Protein AF-A0A0S4PTL7-F1 (afdb_monomer)

Mean predicted aligned error: 12.76 Å

Nearest PDB structures (foldseek):
  6w2s-assembly1_W  TM=4.110E-01  e=4.536E+00  Oryctolagus cuniculus
  7a01-assembly1_D3  TM=3.967E-01  e=5.059E+00  Oryctolagus cuniculus
  7syx-assembly1_W  TM=3.253E-01  e=2.776E+00  Oryctolagus cuniculus
  6zoj-assembly1_V  TM=2.887E-01  e=2.489E+00  Homo sapiens

Solvent-accessible surface area (backbone atoms only — not comparable to full-atom values): 9021 Å² total; per-residue (Å²): 139,83,85,82,85,74,59,52,53,101,85,67,52,63,75,69,79,55,73,48,68,53,68,51,65,49,70,41,83,87,78,74,40,73,46,90,67,67,47,73,42,74,33,80,68,59,66,70,59,52,49,57,48,52,60,42,57,75,63,29,60,56,68,64,46,49,53,50,50,59,74,45,61,83,54,78,64,76,81,68,53,79,30,36,30,45,61,92,46,77,85,46,55,42,45,31,16,82,23,91,35,84,89,34,56,40,93,92,42,64,44,38,39,72,43,58,25,35,82,76,46,79,60,82,69,23,22,37,29,40,35,72,47,95,90,66,52,73,47,75,42,21,29,53,37,88,32,51,52,127

Radius of gyration: 21.9 Å; Cα contacts (8 Å, |Δi|>4): 232; chains: 1; bounding box: 55×41×52 Å

Foldseek 3Di:
DDDDDFDAPPVGDGVDWFPDKDWDWDADPVVRDTDPPIDIDTHHDDPVVVVVVVVCVVFAVVVVLVVLCVVCVPPPPVPPLPKWFDDDDQVPWFFWAQHPGPVRTDVVHTDGGGQGWAFPDDDPQKTFIWHQDPVRDIDTTITGPVGIDD

pLDDT: mean 76.92, std 16.45, range [24.84, 96.19]

Secondary structure (DSSP, 8-state):
----PPPB-TT--B--S-S-EEEE--EETTTTEE-S--EEEE----HHHHHHHHHHHHH--HHHHHHHHHHTSS--------EEB--SSTTS-EEEESSSSGGGEEEEEEE-TT-EEEEEEEETTEEEEEEE-TTS-EEEEEEEGGGB--

Organism: NCBI:txid76936

Structure (mmCIF, N/CA/C/O backbone):
data_AF-A0A0S4PTL7-F1
#
_entry.id   AF-A0A0S4PTL7-F1
#
loop_
_atom_site.group_PDB
_atom_site.id
_atom_site.type_symbol
_atom_site.label_atom_id
_atom_site.label_alt_id
_atom_site.label_comp_id
_atom_site.label_asym_id
_atom_site.label_entity_id
_atom_site.label_seq_id
_atom_site.pdbx_PD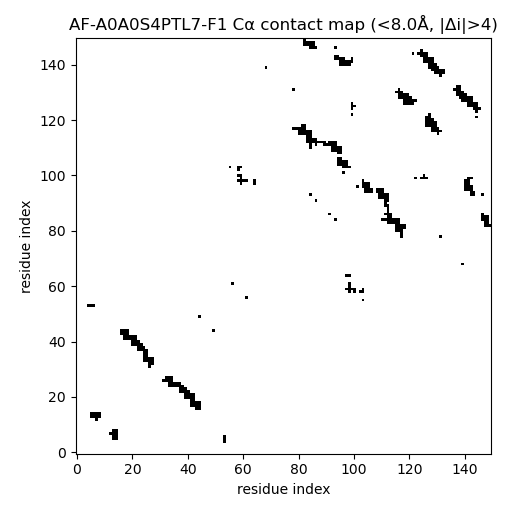B_ins_code
_atom_site.Cartn_x
_atom_site.Cartn_y
_atom_site.Cartn_z
_atom_site.occupancy
_atom_site.B_iso_or_equiv
_atom_site.auth_seq_id
_atom_site.auth_comp_id
_atom_site.auth_asym_id
_atom_site.auth_atom_id
_atom_site.pdbx_PDB_model_num
ATOM 1 N N . MET A 1 1 ? -6.792 -24.560 -18.657 1.00 30.50 1 MET A N 1
ATOM 2 C CA . MET A 1 1 ? -6.467 -23.384 -19.488 1.00 30.50 1 MET A CA 1
ATOM 3 C C . MET A 1 1 ? -5.486 -22.553 -18.690 1.00 30.50 1 MET A C 1
ATOM 5 O O . MET A 1 1 ? -5.868 -21.987 -17.676 1.00 30.50 1 MET A O 1
ATOM 9 N N . GLU A 1 2 ? -4.212 -22.632 -19.052 1.00 24.84 2 GLU A N 1
ATOM 10 C CA . GLU A 1 2 ? -3.103 -21.993 -18.344 1.00 24.84 2 GLU A CA 1
ATOM 11 C C . GLU A 1 2 ? -2.779 -20.697 -19.093 1.00 24.84 2 GLU A C 1
ATOM 13 O O . GLU A 1 2 ? -2.391 -20.731 -20.258 1.00 24.84 2 GLU A O 1
ATOM 18 N N . TYR A 1 3 ? -3.051 -19.549 -18.475 1.00 26.22 3 TYR A N 1
ATOM 19 C CA . TYR A 1 3 ? -2.758 -18.248 -19.072 1.00 26.22 3 TYR A CA 1
ATOM 20 C C . TYR A 1 3 ? -1.300 -17.894 -18.759 1.00 26.22 3 TYR A C 1
ATOM 22 O O . TYR A 1 3 ? -0.973 -17.558 -17.622 1.00 26.22 3 TYR A O 1
ATOM 30 N N . SER A 1 4 ? -0.409 -17.994 -19.751 1.00 28.42 4 SER A N 1
ATOM 31 C CA . SER A 1 4 ? 0.966 -17.500 -19.639 1.00 28.42 4 SER A CA 1
ATOM 32 C C . SER A 1 4 ? 0.990 -16.008 -19.968 1.00 28.42 4 SER A C 1
ATOM 34 O O . SER A 1 4 ? 0.815 -15.618 -21.123 1.00 28.42 4 SER A O 1
ATOM 36 N N . TYR A 1 5 ? 1.193 -15.165 -18.961 1.00 38.34 5 TYR A N 1
ATOM 37 C CA . TYR A 1 5 ? 1.367 -13.730 -19.165 1.00 38.34 5 TYR A CA 1
ATOM 38 C C . TYR A 1 5 ? 2.835 -13.453 -19.483 1.00 38.34 5 TYR A C 1
ATOM 40 O O . TYR A 1 5 ? 3.722 -13.747 -18.680 1.00 38.34 5 TYR A O 1
ATOM 48 N N . LYS A 1 6 ? 3.074 -12.917 -20.678 1.00 45.38 6 LYS A N 1
ATOM 49 C CA . LYS A 1 6 ? 4.393 -12.544 -21.188 1.00 45.38 6 LYS A CA 1
ATOM 50 C C . LYS A 1 6 ? 4.618 -11.071 -20.866 1.00 45.38 6 LYS A C 1
ATOM 52 O O . LYS A 1 6 ? 3.759 -10.251 -21.178 1.00 45.38 6 LYS A O 1
ATOM 57 N N . ALA A 1 7 ? 5.725 -10.737 -20.206 1.00 44.50 7 ALA A N 1
ATOM 58 C CA . ALA A 1 7 ? 6.138 -9.341 -20.120 1.00 44.50 7 ALA A CA 1
ATOM 59 C C . ALA A 1 7 ? 6.658 -8.944 -21.494 1.00 44.50 7 ALA A C 1
ATOM 61 O O . ALA A 1 7 ? 7.557 -9.604 -22.013 1.00 44.50 7 ALA A O 1
ATOM 62 N N . ILE A 1 8 ? 6.062 -7.907 -22.061 1.00 49.00 8 ILE A N 1
ATOM 63 C CA . ILE A 1 8 ? 6.401 -7.344 -23.361 1.00 49.00 8 ILE A CA 1
ATOM 64 C C . ILE A 1 8 ? 6.733 -5.874 -23.131 1.00 49.00 8 ILE A C 1
ATOM 66 O O . ILE A 1 8 ? 6.035 -5.208 -22.363 1.00 49.00 8 ILE A O 1
ATOM 70 N N . ASP A 1 9 ? 7.824 -5.391 -23.716 1.00 49.62 9 ASP A N 1
ATOM 71 C CA . ASP A 1 9 ? 8.141 -3.963 -23.686 1.00 49.62 9 ASP A CA 1
ATOM 72 C C . ASP A 1 9 ? 7.167 -3.150 -24.568 1.00 49.62 9 ASP A C 1
ATOM 74 O O . ASP A 1 9 ? 6.254 -3.692 -25.196 1.00 49.62 9 ASP A O 1
ATOM 78 N N . GLU A 1 10 ? 7.348 -1.828 -24.621 1.00 39.78 10 GLU A N 1
ATOM 79 C CA . GLU A 1 10 ? 6.527 -0.919 -25.441 1.00 39.78 10 GLU A CA 1
ATOM 80 C C . GLU A 1 10 ? 6.612 -1.193 -26.959 1.00 39.78 10 GLU A C 1
ATOM 82 O O . GLU A 1 10 ? 5.792 -0.685 -27.724 1.00 39.78 10 GLU A O 1
ATOM 87 N N . HIS A 1 11 ? 7.554 -2.041 -27.383 1.00 46.12 11 HIS A N 1
ATOM 88 C CA . HIS A 1 11 ? 7.760 -2.493 -28.757 1.00 46.12 11 HIS A CA 1
ATOM 89 C C . HIS A 1 11 ? 7.287 -3.941 -28.984 1.00 46.12 11 HIS A C 1
ATOM 91 O O . HIS A 1 11 ? 7.420 -4.467 -30.091 1.00 46.12 11 HIS A O 1
ATOM 97 N N . GLY A 1 12 ? 6.707 -4.592 -27.971 1.00 49.31 12 GLY A N 1
ATOM 98 C CA . GLY A 1 12 ? 6.188 -5.954 -28.072 1.00 49.31 12 GLY A CA 1
ATOM 99 C C . GLY A 1 12 ? 7.256 -7.049 -28.005 1.00 49.31 12 GLY A C 1
ATOM 100 O O . GLY A 1 12 ? 6.968 -8.179 -28.406 1.00 49.31 12 GLY A O 1
ATOM 101 N N . MET A 1 13 ? 8.458 -6.763 -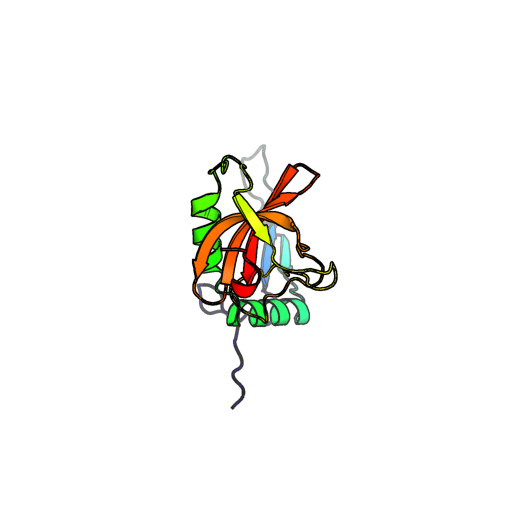27.489 1.00 48.25 13 MET A N 1
ATOM 102 C CA . MET A 1 13 ? 9.496 -7.776 -27.267 1.00 48.25 13 MET A CA 1
ATOM 103 C C . MET A 1 13 ? 9.338 -8.469 -25.917 1.00 48.25 13 MET A C 1
ATOM 105 O O . MET A 1 13 ? 9.274 -7.832 -24.867 1.00 48.25 13 MET A O 1
ATOM 109 N N . GLU A 1 14 ? 9.260 -9.798 -25.961 1.00 55.41 14 GLU A N 1
ATOM 110 C CA . GLU A 1 14 ? 9.128 -10.652 -24.787 1.00 55.41 14 GLU A CA 1
ATOM 111 C C . GLU A 1 14 ? 10.417 -10.609 -23.954 1.00 55.41 14 GLU A C 1
ATOM 113 O O . GLU A 1 14 ? 11.512 -10.781 -24.487 1.00 55.41 14 GLU A O 1
ATOM 118 N N . PHE A 1 15 ? 10.300 -10.397 -22.639 1.00 54.12 15 PHE A N 1
ATOM 119 C CA . PHE A 1 15 ? 11.425 -10.473 -21.698 1.00 54.12 15 PHE A CA 1
ATOM 120 C C . PHE A 1 15 ? 11.887 -11.934 -21.524 1.00 54.12 15 PHE A C 1
ATOM 122 O O . PHE A 1 15 ? 11.725 -12.539 -20.463 1.00 54.12 15 PHE A O 1
ATOM 129 N N . SER A 1 16 ? 12.448 -12.527 -22.571 1.00 47.81 16 SER A N 1
ATOM 130 C CA . SER A 1 16 ? 13.085 -13.841 -22.564 1.00 47.81 16 SER A CA 1
ATOM 131 C C . SER A 1 16 ? 14.500 -13.695 -23.130 1.00 47.81 16 SER A C 1
ATOM 133 O O . SER A 1 16 ? 14.676 -13.853 -24.329 1.00 47.81 16 SER A O 1
ATOM 135 N N . ASP A 1 17 ? 15.462 -13.379 -22.249 1.00 48.56 17 ASP A N 1
ATOM 136 C CA . ASP A 1 17 ? 16.922 -13.266 -22.479 1.00 48.56 17 ASP A CA 1
ATOM 137 C C . ASP A 1 17 ? 17.430 -12.302 -23.582 1.00 48.56 17 ASP A C 1
ATOM 139 O O . ASP A 1 17 ? 17.053 -12.429 -24.743 1.00 48.56 17 ASP A O 1
ATOM 143 N N . PRO A 1 18 ? 18.441 -11.450 -23.298 1.00 49.97 18 PRO A N 1
ATOM 144 C CA . PRO A 1 18 ? 18.623 -10.597 -22.123 1.00 49.97 18 PRO A CA 1
ATOM 145 C C . PRO A 1 18 ? 17.626 -9.425 -22.174 1.00 49.97 18 PRO A C 1
ATOM 147 O O . PRO A 1 18 ? 17.162 -9.035 -23.240 1.00 49.97 18 PRO A O 1
ATOM 150 N N . GLY A 1 19 ? 17.293 -8.831 -21.025 1.00 54.03 19 GLY A N 1
ATOM 151 C CA . GLY A 1 19 ? 16.317 -7.734 -20.891 1.00 54.03 19 GLY A CA 1
ATOM 152 C C . GLY A 1 19 ? 16.790 -6.384 -21.450 1.00 54.03 19 GLY A C 1
ATOM 153 O O . GLY A 1 19 ? 16.582 -5.357 -20.808 1.00 54.03 19 GLY A O 1
ATOM 154 N N . GLY A 1 20 ? 17.476 -6.400 -22.594 1.00 61.81 20 GLY A N 1
ATOM 155 C CA . GLY A 1 20 ? 18.185 -5.290 -23.217 1.00 61.81 20 GLY A CA 1
ATOM 156 C C . GLY A 1 20 ? 19.703 -5.356 -23.021 1.00 61.81 20 GLY A C 1
ATOM 157 O O . GLY A 1 20 ? 20.245 -6.227 -22.337 1.00 61.81 20 GLY A O 1
ATOM 158 N N . THR A 1 21 ? 20.404 -4.396 -23.614 1.00 61.66 21 THR A N 1
ATOM 159 C CA . THR A 1 21 ? 21.854 -4.234 -23.474 1.00 61.66 21 THR A CA 1
ATOM 160 C C . THR A 1 21 ? 22.173 -2.878 -22.864 1.00 61.66 21 THR A C 1
ATOM 162 O O . THR A 1 21 ? 21.702 -1.851 -23.354 1.00 61.66 21 THR A O 1
ATOM 165 N N . LEU A 1 22 ? 23.003 -2.851 -21.823 1.00 61.72 22 LEU A N 1
ATOM 166 C CA . LEU A 1 22 ? 23.584 -1.611 -2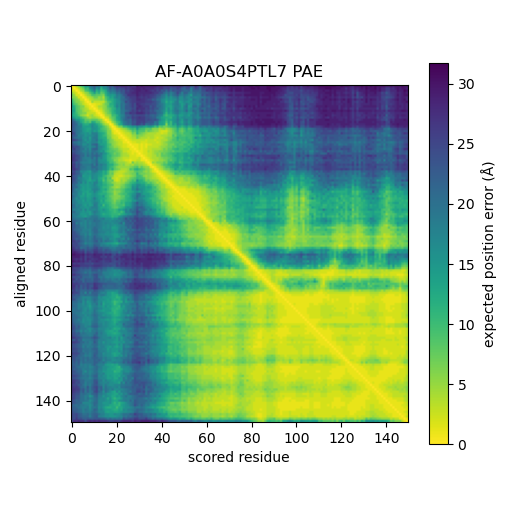1.316 1.00 61.72 22 LEU A CA 1
ATOM 167 C C . LEU A 1 22 ? 24.885 -1.327 -22.064 1.00 61.72 22 LEU A C 1
ATOM 169 O O . LEU A 1 22 ? 25.822 -2.122 -22.008 1.00 61.72 22 LEU A O 1
ATOM 173 N N . GLY A 1 23 ? 24.924 -0.191 -22.755 1.00 67.81 23 GLY A N 1
ATOM 174 C CA . GLY A 1 23 ? 26.109 0.306 -23.439 1.00 67.81 23 GLY A CA 1
ATOM 175 C C . GLY A 1 23 ? 26.720 1.508 -22.723 1.00 67.81 23 GLY A C 1
ATOM 176 O O . GLY A 1 23 ? 25.998 2.345 -22.179 1.00 67.81 23 GLY A O 1
ATOM 177 N N . TRP A 1 24 ? 28.043 1.634 -22.767 1.00 80.44 24 TRP A N 1
ATOM 178 C CA . TRP A 1 24 ? 28.739 2.879 -22.429 1.00 80.44 24 TRP A CA 1
ATOM 179 C C . TRP A 1 24 ? 29.758 3.236 -23.506 1.00 80.44 24 TRP A C 1
ATOM 181 O O . TRP A 1 24 ? 30.466 2.375 -24.030 1.00 80.44 24 TRP A O 1
ATOM 191 N N . VAL A 1 25 ? 29.835 4.534 -23.796 1.00 82.81 25 VAL A N 1
ATOM 192 C CA . VAL A 1 25 ? 30.793 5.134 -24.728 1.00 82.81 25 VAL A CA 1
ATOM 193 C C . VAL A 1 25 ? 31.773 6.010 -23.968 1.00 82.81 25 VAL A C 1
ATOM 195 O O . VAL A 1 25 ? 31.414 6.689 -23.002 1.00 82.81 25 VAL A O 1
ATOM 198 N N . LYS A 1 26 ? 33.029 6.011 -24.405 1.00 80.00 26 LYS A N 1
ATOM 199 C CA . LYS A 1 26 ? 34.031 6.939 -23.880 1.00 80.00 26 LYS A CA 1
ATOM 200 C C . LYS A 1 26 ? 33.850 8.288 -24.568 1.00 80.00 26 LYS A C 1
ATOM 202 O O . LYS A 1 26 ? 33.745 8.358 -25.788 1.00 80.00 26 LYS A O 1
ATOM 207 N N . TYR A 1 27 ? 33.824 9.356 -23.781 1.00 81.94 27 TYR A N 1
ATOM 208 C CA . TYR A 1 27 ? 33.748 10.724 -24.285 1.00 81.94 27 TYR A CA 1
ATOM 209 C C . TYR A 1 27 ? 35.103 11.412 -24.125 1.00 81.94 27 TYR A C 1
ATOM 211 O O . TYR A 1 27 ? 35.618 11.532 -23.008 1.00 81.94 27 TYR A O 1
ATOM 219 N N . ASP A 1 28 ? 35.678 11.877 -25.230 1.00 83.00 28 ASP A N 1
ATOM 220 C CA . ASP A 1 28 ? 36.902 12.666 -25.214 1.00 83.00 28 ASP A CA 1
ATOM 221 C C . ASP A 1 28 ? 36.560 14.152 -25.044 1.00 83.00 28 ASP A C 1
ATOM 223 O O . ASP A 1 28 ? 36.004 14.810 -25.923 1.00 83.00 28 ASP A O 1
ATOM 227 N N . ARG A 1 29 ? 36.922 14.710 -23.883 1.00 82.50 29 ARG A N 1
ATOM 228 C CA . ARG A 1 29 ? 36.653 16.118 -23.556 1.00 82.50 29 ARG A CA 1
ATOM 229 C C . ARG A 1 29 ? 37.489 17.113 -24.365 1.00 82.50 29 ARG A C 1
ATOM 231 O O . ARG A 1 29 ? 37.105 18.278 -24.415 1.00 82.50 29 ARG A O 1
ATOM 238 N N . LYS A 1 30 ? 38.627 16.701 -24.935 1.00 87.06 30 LYS A N 1
ATOM 239 C CA . LYS A 1 30 ? 39.514 17.580 -25.715 1.00 87.06 30 LYS A CA 1
ATOM 240 C C . LYS A 1 30 ? 39.014 17.737 -27.143 1.00 87.06 30 LYS A C 1
ATOM 242 O O . LYS A 1 30 ? 39.039 18.842 -27.669 1.00 87.06 30 LYS A O 1
ATOM 247 N N . THR A 1 31 ? 38.564 16.643 -27.747 1.00 87.62 31 THR A N 1
ATOM 248 C CA . THR A 1 31 ? 38.043 16.625 -29.123 1.00 87.62 31 THR A CA 1
ATOM 249 C C . THR A 1 31 ? 36.526 16.797 -29.186 1.00 87.62 31 THR A C 1
ATOM 251 O O . THR A 1 31 ? 35.988 16.976 -30.272 1.00 87.62 31 THR A O 1
ATOM 254 N N . GLN A 1 32 ? 35.847 16.784 -28.031 1.00 86.19 32 GLN A N 1
ATOM 255 C CA . GLN A 1 32 ? 34.387 16.862 -27.906 1.00 86.19 32 GLN A CA 1
ATOM 256 C C . GLN A 1 32 ? 33.660 15.777 -28.715 1.00 86.19 32 GLN A C 1
ATOM 258 O O . GLN A 1 32 ? 32.568 16.000 -29.234 1.00 86.19 32 GLN A O 1
ATOM 263 N N . ALA A 1 33 ? 34.267 14.594 -28.812 1.00 85.25 33 ALA A N 1
ATOM 264 C CA . ALA A 1 33 ? 33.760 13.480 -29.598 1.00 85.25 33 ALA A CA 1
ATOM 265 C C . ALA A 1 33 ? 33.589 12.220 -28.743 1.00 85.25 33 ALA A C 1
ATOM 267 O O . ALA A 1 33 ? 34.320 11.984 -27.775 1.00 85.25 33 ALA A O 1
ATOM 268 N N . PHE A 1 34 ? 32.618 11.393 -29.124 1.00 79.88 34 PHE A N 1
ATOM 269 C CA . PHE A 1 34 ? 32.501 10.032 -28.613 1.00 79.88 34 PHE A CA 1
ATOM 270 C C . PHE A 1 34 ? 33.500 9.130 -29.336 1.00 79.88 34 PHE A C 1
ATOM 272 O O . PHE A 1 34 ? 33.742 9.292 -30.528 1.00 79.88 34 PHE A O 1
ATOM 279 N N . GLN A 1 35 ? 34.097 8.198 -28.603 1.00 81.06 35 GLN A N 1
ATOM 280 C CA . GLN A 1 35 ? 34.936 7.156 -29.182 1.00 81.06 35 GLN A CA 1
ATOM 281 C C . GLN A 1 35 ? 34.047 5.988 -29.623 1.00 81.06 35 GLN A C 1
ATOM 283 O O . GLN A 1 35 ? 33.156 5.586 -28.874 1.00 81.06 35 GLN A O 1
ATOM 288 N N . ASP A 1 36 ? 34.338 5.413 -30.791 1.00 71.06 36 ASP A N 1
ATOM 289 C CA . ASP A 1 36 ? 33.560 4.322 -31.409 1.00 71.06 36 ASP A CA 1
ATOM 290 C C . ASP A 1 36 ? 33.667 2.967 -30.671 1.00 71.06 36 ASP A C 1
ATOM 292 O O . ASP A 1 36 ? 33.026 1.987 -31.046 1.00 71.06 36 ASP A O 1
ATOM 296 N N . ASP A 1 37 ? 34.457 2.897 -29.595 1.00 69.50 37 ASP A N 1
ATOM 297 C CA . ASP A 1 37 ? 34.568 1.738 -28.701 1.00 69.50 37 ASP A CA 1
ATOM 298 C C . ASP A 1 37 ? 33.350 1.671 -27.759 1.00 69.50 37 ASP A C 1
ATOM 300 O O . ASP A 1 37 ? 33.402 2.095 -26.598 1.00 69.50 37 ASP A O 1
ATOM 304 N N . VAL A 1 38 ? 32.225 1.185 -28.295 1.00 71.12 38 VAL A N 1
ATOM 305 C CA . VAL A 1 38 ? 30.995 0.930 -27.535 1.00 71.12 38 VAL A CA 1
ATOM 306 C C . VAL A 1 38 ? 31.155 -0.372 -26.753 1.00 71.12 38 VAL A C 1
ATOM 308 O O . VAL A 1 38 ? 31.170 -1.465 -27.316 1.00 71.12 38 VAL A O 1
ATOM 311 N N . GLN A 1 39 ? 31.232 -0.262 -25.431 1.00 73.88 39 GLN A N 1
ATOM 312 C CA . GLN A 1 39 ? 31.245 -1.419 -24.542 1.00 73.88 39 GLN A CA 1
ATOM 313 C C . GLN A 1 39 ? 29.806 -1.792 -24.212 1.00 73.88 39 GLN A C 1
ATOM 315 O O . GLN A 1 39 ? 29.081 -0.978 -23.643 1.00 73.88 39 GLN A O 1
ATOM 320 N N . VAL A 1 40 ? 29.400 -3.010 -24.564 1.00 69.94 40 VAL A N 1
ATOM 321 C CA . VAL A 1 40 ? 28.026 -3.493 -24.400 1.00 69.94 40 VAL A CA 1
ATOM 322 C C . VAL A 1 40 ? 28.009 -4.654 -23.414 1.00 69.94 40 VAL A C 1
ATOM 324 O O . VAL A 1 40 ? 28.838 -5.560 -23.492 1.00 69.94 40 VAL A O 1
ATOM 327 N N . LYS A 1 41 ? 27.067 -4.627 -22.471 1.00 72.88 41 LYS A N 1
ATOM 328 C CA . LYS A 1 41 ? 26.827 -5.713 -21.525 1.00 72.88 41 LYS A CA 1
ATOM 329 C C . LYS A 1 41 ? 25.358 -6.108 -21.528 1.00 72.88 41 LYS A C 1
ATOM 331 O O . LYS A 1 41 ? 24.482 -5.264 -21.337 1.00 72.88 41 LYS A O 1
ATOM 336 N N . ASP A 1 42 ? 25.115 -7.404 -21.663 1.00 70.81 42 ASP A N 1
ATOM 337 C CA . ASP A 1 42 ? 23.775 -7.971 -21.588 1.00 70.81 42 ASP A CA 1
ATOM 338 C C . ASP A 1 42 ? 23.163 -7.777 -20.199 1.00 70.81 42 ASP A C 1
ATOM 340 O O . ASP A 1 42 ? 23.788 -8.041 -19.160 1.00 70.81 42 ASP A O 1
ATOM 344 N N . LEU A 1 43 ? 21.909 -7.326 -20.177 1.00 64.38 43 LEU A N 1
ATOM 345 C CA . LEU A 1 43 ? 21.108 -7.278 -18.965 1.00 64.38 43 LEU A CA 1
ATOM 346 C C . LEU A 1 43 ? 20.556 -8.669 -18.668 1.00 64.38 43 LEU A C 1
ATOM 348 O O . LEU A 1 43 ? 19.534 -9.091 -19.207 1.00 64.38 43 LEU A O 1
ATOM 352 N N . VAL A 1 44 ? 21.212 -9.374 -17.753 1.00 67.31 44 VAL A N 1
ATOM 353 C CA . VAL A 1 44 ? 20.698 -10.644 -17.238 1.00 67.31 44 VAL A CA 1
ATOM 354 C C . VAL A 1 44 ? 19.671 -10.355 -16.147 1.00 67.31 44 VAL A C 1
ATOM 356 O O . VAL A 1 44 ? 20.018 -9.995 -15.018 1.00 67.31 44 VAL A O 1
ATOM 359 N N . VAL A 1 45 ? 18.391 -10.514 -16.481 1.00 66.38 45 VAL A N 1
ATOM 360 C CA . VAL A 1 45 ? 17.297 -10.415 -15.511 1.00 66.38 45 VAL A CA 1
ATOM 361 C C . VAL A 1 45 ? 17.041 -11.795 -14.919 1.00 66.38 45 VAL A C 1
ATOM 363 O O . VAL A 1 45 ? 16.843 -12.775 -15.630 1.00 66.38 45 VAL A O 1
ATOM 366 N N . ASN A 1 46 ? 17.025 -11.892 -13.590 1.00 74.06 46 ASN A N 1
ATOM 367 C CA . ASN A 1 46 ? 16.728 -13.150 -12.917 1.00 74.06 46 ASN A CA 1
ATOM 368 C C . ASN A 1 46 ? 15.289 -13.605 -13.240 1.00 74.06 46 ASN A C 1
ATOM 370 O O . ASN A 1 46 ? 14.330 -12.938 -12.852 1.00 74.06 46 ASN A O 1
ATOM 374 N N . ALA A 1 47 ? 15.134 -14.762 -13.888 1.00 74.00 47 ALA A N 1
ATOM 375 C CA . ALA A 1 47 ? 13.831 -15.272 -14.323 1.00 74.00 47 ALA A CA 1
ATOM 376 C C . ALA A 1 47 ? 12.814 -15.431 -13.174 1.00 74.00 47 ALA A C 1
ATOM 378 O O . ALA A 1 47 ? 11.631 -15.134 -13.339 1.00 74.00 47 ALA A O 1
ATOM 379 N N . ASN A 1 48 ? 13.263 -15.827 -11.975 1.00 71.56 48 ASN A N 1
ATOM 380 C CA . ASN A 1 48 ? 12.379 -15.932 -10.808 1.00 71.56 48 ASN A CA 1
ATOM 381 C C . ASN A 1 48 ? 11.900 -14.557 -10.331 1.00 71.56 48 ASN A C 1
ATOM 383 O O . ASN A 1 48 ? 10.771 -14.425 -9.856 1.00 71.56 48 ASN A O 1
ATOM 387 N N . LEU A 1 49 ? 12.749 -13.535 -10.442 1.00 69.88 49 LEU A N 1
ATOM 388 C CA . LEU A 1 49 ? 12.381 -12.161 -10.120 1.00 69.88 49 LEU A CA 1
ATOM 389 C C . LEU A 1 49 ? 11.399 -11.597 -11.153 1.00 69.88 49 LEU A C 1
ATOM 391 O O . LEU A 1 49 ? 10.388 -11.024 -10.756 1.00 69.88 49 LEU A O 1
ATOM 395 N N . ALA A 1 50 ? 11.647 -11.821 -12.446 1.00 68.06 50 ALA A N 1
ATOM 396 C CA . ALA A 1 50 ? 10.745 -11.415 -13.524 1.00 68.06 50 ALA A CA 1
ATOM 397 C C . ALA A 1 50 ? 9.362 -12.066 -13.376 1.00 68.06 50 ALA A C 1
ATOM 399 O O . ALA A 1 50 ? 8.343 -11.383 -13.433 1.00 68.06 50 ALA A O 1
ATOM 400 N N . LYS A 1 51 ? 9.315 -13.370 -13.074 1.00 73.06 51 LYS A N 1
ATOM 401 C CA . LYS A 1 51 ? 8.057 -14.075 -12.810 1.00 73.06 51 LYS A CA 1
ATOM 402 C C . LYS A 1 51 ? 7.305 -13.480 -11.619 1.00 73.06 51 LYS A C 1
ATOM 404 O O . LYS A 1 51 ? 6.129 -13.163 -11.746 1.00 73.06 51 LYS A O 1
ATOM 409 N N . LYS A 1 52 ? 7.986 -13.257 -10.488 1.00 70.19 52 LYS A N 1
ATOM 410 C CA . LYS A 1 52 ? 7.379 -12.601 -9.314 1.00 70.19 52 LYS A CA 1
ATOM 411 C C . LYS A 1 52 ? 6.834 -11.212 -9.642 1.00 70.19 52 LYS A C 1
ATOM 413 O O . LYS A 1 52 ? 5.798 -10.824 -9.109 1.00 70.19 52 LYS A O 1
ATOM 418 N N . PHE A 1 53 ? 7.534 -10.462 -10.488 1.00 71.88 53 PHE A N 1
ATOM 419 C CA . PHE A 1 53 ? 7.089 -9.150 -10.933 1.00 71.88 53 PHE A CA 1
ATOM 420 C C . PHE A 1 53 ? 5.843 -9.247 -11.824 1.00 71.88 53 PHE A C 1
ATOM 422 O O . PHE A 1 53 ? 4.869 -8.550 -11.566 1.00 71.88 53 PHE A O 1
ATOM 429 N N . ASN A 1 54 ? 5.815 -10.165 -12.789 1.00 72.12 54 ASN A N 1
ATOM 430 C CA . ASN A 1 54 ? 4.649 -10.383 -13.652 1.00 72.12 54 ASN A CA 1
ATOM 431 C C . ASN A 1 54 ? 3.422 -10.852 -12.871 1.00 72.12 54 ASN A C 1
ATOM 433 O O . ASN A 1 54 ? 2.323 -10.346 -13.090 1.00 72.12 54 ASN A O 1
ATOM 437 N N . ASP A 1 55 ? 3.614 -11.764 -11.920 1.00 71.31 55 ASP A N 1
ATOM 438 C CA . ASP A 1 55 ? 2.550 -12.191 -11.014 1.00 71.31 55 ASP A CA 1
ATOM 439 C C . ASP A 1 55 ? 2.011 -10.988 -10.223 1.00 71.31 55 ASP A C 1
ATOM 441 O O . ASP A 1 55 ? 0.805 -10.849 -10.052 1.00 71.31 55 ASP A O 1
ATOM 445 N N . CYS A 1 56 ? 2.880 -10.070 -9.788 1.00 68.75 56 CYS A N 1
ATOM 446 C CA . CYS A 1 56 ? 2.468 -8.824 -9.141 1.00 68.75 56 CYS A CA 1
ATOM 447 C C . CYS A 1 56 ? 1.638 -7.938 -10.086 1.00 68.75 56 CYS A C 1
ATOM 449 O O . CYS A 1 56 ? 0.565 -7.482 -9.695 1.00 68.75 56 CYS A O 1
ATOM 451 N N . LEU A 1 57 ? 2.079 -7.742 -11.334 1.00 72.69 57 LEU A N 1
ATOM 452 C CA . LEU A 1 57 ? 1.373 -6.922 -12.329 1.00 72.69 57 LEU A CA 1
ATOM 453 C C . LEU A 1 57 ? -0.035 -7.438 -12.658 1.00 72.69 57 LEU A C 1
ATOM 455 O O . LEU A 1 57 ? -0.912 -6.640 -12.972 1.00 72.69 57 LEU A O 1
ATOM 459 N N . GLN A 1 58 ? -0.278 -8.748 -12.561 1.00 73.00 58 GLN A N 1
ATOM 460 C CA . GLN A 1 58 ? -1.613 -9.316 -12.786 1.00 73.00 58 GLN A CA 1
ATOM 461 C C . GLN A 1 58 ? -2.646 -8.866 -11.746 1.00 73.00 58 GLN A C 1
ATOM 463 O O . GLN A 1 58 ? -3.826 -8.743 -12.071 1.00 73.00 58 GLN A O 1
ATOM 468 N N . TYR A 1 59 ? -2.234 -8.674 -10.489 1.00 71.81 59 TYR A N 1
ATOM 469 C CA . TYR A 1 59 ? -3.162 -8.428 -9.374 1.00 71.81 59 TYR A CA 1
ATOM 470 C C . TYR A 1 59 ? -3.069 -7.019 -8.805 1.00 71.81 59 TYR A C 1
ATOM 472 O O . TYR A 1 59 ? -4.025 -6.535 -8.196 1.00 71.81 59 TYR A O 1
ATOM 480 N N . CYS A 1 60 ? -1.923 -6.371 -8.971 1.00 71.56 60 CYS A N 1
ATOM 481 C CA . CYS A 1 60 ? -1.653 -5.057 -8.436 1.00 71.56 60 CYS A CA 1
ATOM 482 C C . CYS A 1 60 ? -1.735 -4.047 -9.592 1.00 71.56 60 CYS A C 1
ATOM 484 O O . CYS A 1 60 ? -0.764 -3.859 -10.318 1.00 71.56 60 CYS A O 1
ATOM 486 N N . ASP A 1 61 ? -2.897 -3.404 -9.770 1.00 71.06 61 ASP A N 1
ATOM 487 C CA . ASP A 1 61 ? -3.073 -2.300 -10.728 1.00 71.06 61 ASP A CA 1
ATOM 488 C C . ASP A 1 61 ? -2.181 -1.115 -10.314 1.00 71.06 61 ASP A C 1
ATOM 490 O O . ASP A 1 61 ? -2.540 -0.262 -9.492 1.00 71.06 61 ASP A O 1
ATOM 494 N N . PHE A 1 62 ? -0.961 -1.107 -10.848 1.00 67.81 62 PHE A N 1
ATOM 495 C CA . PHE A 1 62 ? 0.047 -0.103 -10.537 1.00 67.81 62 PHE A CA 1
ATOM 496 C C . PHE A 1 62 ? -0.331 1.280 -11.057 1.00 67.81 62 PHE A C 1
ATOM 498 O O . PHE A 1 62 ? 0.037 2.265 -10.421 1.00 67.81 62 PHE A O 1
ATOM 505 N N . SER A 1 63 ? -1.090 1.376 -12.149 1.00 69.94 63 SER A N 1
ATOM 506 C CA . SER A 1 63 ? -1.512 2.658 -12.716 1.00 69.94 63 SER A CA 1
ATOM 507 C C . SER A 1 63 ? -2.446 3.400 -11.761 1.00 69.94 63 SER A C 1
ATOM 509 O O . SER A 1 63 ? -2.244 4.588 -11.501 1.00 69.94 63 SER A O 1
ATOM 511 N N . GLN A 1 64 ? -3.410 2.701 -11.151 1.00 71.19 64 GLN A N 1
ATOM 512 C CA . GLN A 1 64 ? -4.260 3.298 -10.113 1.00 71.19 64 GLN A CA 1
ATOM 513 C C . GLN A 1 64 ? -3.467 3.726 -8.876 1.00 71.19 64 GLN A C 1
ATOM 515 O O . GLN A 1 64 ? -3.709 4.802 -8.324 1.00 71.19 64 GLN A O 1
ATOM 520 N N . ASN A 1 65 ? -2.529 2.889 -8.432 1.00 72.94 65 ASN A N 1
ATOM 521 C CA . ASN A 1 65 ? -1.681 3.202 -7.286 1.00 72.94 65 ASN A CA 1
ATOM 522 C C . ASN A 1 65 ? -0.805 4.423 -7.526 1.00 72.94 65 ASN A C 1
ATOM 524 O O . ASN A 1 65 ? -0.703 5.277 -6.647 1.00 72.94 65 ASN A O 1
ATOM 528 N N . LEU A 1 66 ? -0.192 4.503 -8.705 1.00 74.56 66 LEU A N 1
ATOM 529 C CA . LEU A 1 66 ? 0.681 5.600 -9.085 1.00 74.56 66 LEU A CA 1
ATOM 530 C C . LEU A 1 66 ? -0.098 6.915 -9.117 1.00 74.56 66 LEU A C 1
ATOM 532 O O . LEU A 1 66 ? 0.316 7.872 -8.469 1.00 74.56 66 LEU A O 1
ATOM 536 N N . ALA A 1 67 ? -1.280 6.924 -9.739 1.00 80.75 67 ALA A N 1
ATOM 537 C CA . ALA A 1 67 ? -2.142 8.103 -9.779 1.00 80.75 67 ALA A CA 1
ATOM 538 C C . ALA A 1 67 ? -2.516 8.602 -8.371 1.00 80.75 67 ALA A C 1
ATOM 540 O O . ALA A 1 67 ? -2.490 9.803 -8.103 1.00 80.75 67 ALA A O 1
ATOM 541 N N . LEU A 1 68 ? -2.820 7.693 -7.437 1.00 81.38 68 LEU A N 1
ATOM 542 C CA . LEU A 1 68 ? -3.093 8.065 -6.046 1.00 81.38 68 LEU A CA 1
ATOM 543 C C . LEU A 1 68 ? -1.836 8.560 -5.329 1.00 81.38 68 LEU A C 1
ATOM 545 O O . LEU A 1 68 ? -1.882 9.560 -4.612 1.00 81.38 68 LEU A O 1
ATOM 549 N N . GLN A 1 69 ? -0.696 7.899 -5.512 1.00 77.88 69 GLN A N 1
ATOM 550 C CA . GLN A 1 69 ? 0.556 8.348 -4.909 1.00 77.88 69 GLN A CA 1
ATOM 551 C C . GLN A 1 69 ? 0.944 9.748 -5.387 1.00 77.88 69 GLN A C 1
ATOM 553 O O . GLN A 1 69 ? 1.317 10.572 -4.553 1.00 77.88 69 GLN A O 1
ATOM 558 N N . GLU A 1 70 ? 0.787 10.041 -6.677 1.00 80.69 70 GLU A N 1
ATOM 559 C CA . GLU A 1 70 ? 0.996 11.365 -7.266 1.00 80.69 70 GLU A CA 1
ATOM 560 C C . GLU A 1 70 ? -0.002 12.390 -6.727 1.00 80.69 70 GLU A C 1
ATOM 562 O O . GLU A 1 70 ? 0.408 13.431 -6.211 1.00 80.69 70 GLU A O 1
ATOM 567 N N . GLN A 1 71 ? -1.301 12.070 -6.732 1.00 82.50 71 GLN A N 1
ATOM 568 C CA . GLN A 1 71 ? -2.359 12.950 -6.221 1.00 82.50 71 GLN A CA 1
ATOM 569 C C . GLN A 1 71 ? -2.107 13.394 -4.773 1.00 82.50 71 GLN A C 1
ATOM 571 O O . GLN A 1 71 ? -2.450 14.516 -4.381 1.00 82.50 71 GLN A O 1
ATOM 576 N N . TYR A 1 72 ? -1.539 12.509 -3.954 1.00 80.06 72 TYR A N 1
ATOM 577 C CA . TYR A 1 72 ? -1.250 12.792 -2.555 1.00 80.06 72 TYR A CA 1
ATOM 578 C C . TYR A 1 72 ? 0.223 13.124 -2.293 1.00 80.06 72 TYR A C 1
ATOM 580 O O . TYR A 1 72 ? 0.545 13.352 -1.130 1.00 80.06 72 TYR A O 1
ATOM 588 N N . LYS A 1 73 ? 1.114 13.172 -3.296 1.00 75.00 73 LYS A N 1
ATOM 589 C CA . LYS A 1 73 ? 2.578 13.314 -3.138 1.00 75.00 73 LYS A CA 1
ATOM 590 C C . LYS A 1 73 ? 2.962 14.525 -2.289 1.00 75.00 73 LYS A C 1
ATOM 592 O O . LYS A 1 73 ? 3.572 14.345 -1.237 1.00 75.00 73 LYS A O 1
ATOM 597 N N . ASP A 1 74 ? 2.480 15.701 -2.687 1.00 68.12 74 ASP A N 1
ATOM 598 C CA . ASP A 1 74 ? 2.831 17.001 -2.093 1.00 68.12 74 ASP A CA 1
ATOM 599 C C . ASP A 1 74 ? 1.818 17.492 -1.057 1.00 68.12 74 ASP A C 1
ATOM 601 O O . ASP A 1 74 ? 2.013 18.515 -0.396 1.00 68.12 74 ASP A O 1
ATOM 605 N N . LYS A 1 75 ? 0.732 16.737 -0.856 1.00 63.25 75 LYS A N 1
ATOM 606 C CA . LYS A 1 75 ? -0.128 16.951 0.299 1.00 63.25 75 LYS A CA 1
ATOM 607 C C . LYS A 1 75 ? 0.669 16.510 1.519 1.00 63.25 75 LYS A C 1
ATOM 609 O O . LYS A 1 75 ? 0.665 15.334 1.890 1.00 63.25 75 LYS A O 1
ATOM 614 N N . ASN A 1 76 ? 1.312 17.479 2.170 1.00 56.94 76 ASN A N 1
ATOM 615 C CA . ASN A 1 76 ? 1.502 17.459 3.613 1.00 56.94 76 ASN A CA 1
ATOM 616 C C . ASN A 1 76 ? 0.101 17.367 4.207 1.00 56.94 76 ASN A C 1
ATOM 618 O O . ASN A 1 76 ? -0.515 18.373 4.550 1.00 56.94 76 ASN A O 1
ATOM 622 N N . VAL A 1 77 ? -0.452 16.150 4.215 1.00 56.75 77 VAL A N 1
ATOM 623 C CA . VAL A 1 77 ? -1.684 15.831 4.914 1.00 56.75 77 VAL A CA 1
ATOM 624 C C . VAL A 1 77 ? -1.429 16.367 6.305 1.00 56.75 77 VAL A C 1
ATOM 626 O O . VAL A 1 77 ? -0.514 15.884 6.972 1.00 56.75 77 VAL A O 1
ATOM 629 N N . VAL A 1 78 ? -2.133 17.430 6.695 1.00 57.59 78 VAL A N 1
ATOM 630 C CA . VAL A 1 78 ? -2.050 17.943 8.058 1.00 57.59 78 VAL A CA 1
ATOM 631 C C . VAL A 1 78 ? -2.349 16.726 8.921 1.00 57.59 78 VAL A C 1
ATOM 633 O O . VAL A 1 78 ? -3.449 16.179 8.858 1.00 57.59 78 VAL A O 1
ATOM 636 N N . PHE A 1 79 ? -1.320 16.197 9.589 1.00 62.28 79 PHE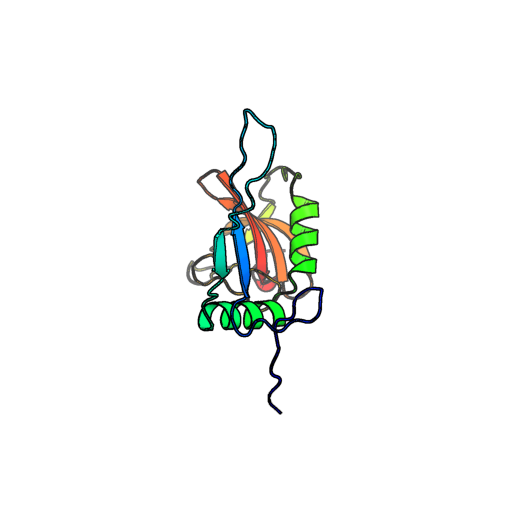 A N 1
ATOM 637 C CA . PHE A 1 79 ? -1.335 14.848 10.157 1.00 62.28 79 PHE A CA 1
ATOM 638 C C . PHE A 1 79 ? -2.084 14.865 11.493 1.00 62.28 79 PHE A C 1
ATOM 640 O O . PHE A 1 79 ? -1.578 14.454 12.533 1.00 62.28 79 PHE A O 1
ATOM 647 N N . VAL A 1 80 ? -3.312 15.373 11.474 1.00 62.09 80 VAL A N 1
ATOM 648 C CA . VAL A 1 80 ? -4.295 15.108 12.512 1.00 62.09 80 VAL A CA 1
ATOM 649 C C . VAL A 1 80 ? -4.740 13.691 12.216 1.00 62.09 80 VAL A C 1
ATOM 651 O O . VAL A 1 80 ? -5.525 13.510 11.312 1.00 62.09 80 VAL A O 1
ATOM 654 N N . MET A 1 81 ? -4.142 12.675 12.832 1.00 68.81 81 MET A N 1
ATOM 655 C CA . MET A 1 81 ? -4.493 11.278 12.561 1.00 68.81 81 MET A CA 1
ATOM 656 C C . MET A 1 81 ? -5.954 11.018 12.979 1.00 68.81 81 MET A C 1
ATOM 658 O O . MET A 1 81 ? -6.208 10.747 14.154 1.00 68.81 81 MET A O 1
ATOM 662 N N . GLN A 1 82 ? -6.903 11.183 12.051 1.00 82.44 82 GLN A N 1
ATOM 663 C CA . GLN A 1 82 ? -8.342 11.276 12.368 1.00 82.44 82 GLN A CA 1
ATOM 664 C C . GLN A 1 82 ? -9.021 9.914 12.511 1.00 82.44 82 GLN A C 1
ATOM 666 O O . GLN A 1 82 ? -10.107 9.825 13.073 1.00 82.44 82 GLN A O 1
ATOM 671 N N . ASN A 1 83 ? -8.396 8.866 11.977 1.00 90.44 83 ASN A N 1
ATOM 672 C CA . ASN A 1 83 ? -8.967 7.528 11.902 1.00 90.44 83 ASN A CA 1
ATOM 673 C C . ASN A 1 83 ? -8.161 6.577 12.780 1.00 90.44 83 ASN A C 1
ATOM 675 O O . ASN A 1 83 ? -6.987 6.825 13.058 1.00 90.44 83 ASN A O 1
ATOM 679 N N . GLU A 1 84 ? -8.785 5.477 13.190 1.00 92.31 84 GLU A N 1
ATOM 680 C CA . GLU A 1 84 ? -8.191 4.486 14.084 1.00 92.31 84 GLU A CA 1
ATOM 681 C C . GLU A 1 84 ? -8.440 3.068 13.567 1.00 92.31 84 GLU A C 1
ATOM 683 O O . GLU A 1 84 ? -9.476 2.787 12.959 1.00 92.31 84 GLU A O 1
ATOM 688 N N . ILE A 1 85 ? -7.479 2.171 13.788 1.00 93.94 85 ILE A N 1
ATOM 689 C CA . ILE A 1 85 ? -7.634 0.752 13.465 1.00 93.94 85 ILE A CA 1
ATOM 690 C C . ILE A 1 85 ? -8.520 0.068 14.507 1.00 93.94 85 ILE A C 1
ATOM 692 O O . ILE A 1 85 ? -8.252 0.163 15.709 1.00 93.94 85 ILE A O 1
ATOM 696 N N . ILE A 1 86 ? -9.551 -0.650 14.049 1.00 91.19 86 ILE A N 1
ATOM 697 C CA . ILE A 1 86 ? -10.427 -1.430 14.931 1.00 91.19 86 ILE A CA 1
ATOM 698 C C . ILE A 1 86 ? -9.758 -2.716 15.419 1.00 91.19 86 ILE A C 1
ATOM 700 O O . ILE A 1 86 ? -8.944 -3.329 14.730 1.00 91.19 86 ILE A O 1
ATOM 704 N N . GLY A 1 87 ? -10.174 -3.146 16.605 1.00 85.75 87 GLY A N 1
ATOM 705 C CA . GLY A 1 87 ? -9.781 -4.401 17.233 1.00 85.75 87 GLY A CA 1
ATOM 706 C C . GLY A 1 87 ? -9.665 -4.242 18.745 1.00 85.75 87 GLY A C 1
ATOM 707 O O . GLY A 1 87 ? -9.567 -3.131 19.273 1.00 85.75 87 GLY A O 1
ATOM 708 N N . THR A 1 88 ? -9.687 -5.360 19.453 1.00 78.94 88 THR A N 1
ATOM 709 C CA . THR A 1 88 ? -9.518 -5.442 20.907 1.00 78.94 88 THR A CA 1
ATOM 710 C C . THR A 1 88 ? -8.154 -6.008 21.289 1.00 78.94 88 THR A C 1
ATOM 712 O O . THR A 1 88 ? -7.668 -5.736 22.390 1.00 78.94 88 THR A O 1
ATOM 715 N N . HIS A 1 89 ? -7.492 -6.744 20.387 1.00 80.75 89 HIS A N 1
ATOM 716 C CA . HIS A 1 89 ? -6.218 -7.408 20.667 1.00 80.75 89 HIS A CA 1
ATOM 717 C C . HIS A 1 89 ? -5.149 -7.120 19.609 1.00 80.75 89 HIS A C 1
ATOM 719 O O . HIS A 1 89 ? -5.412 -7.120 18.414 1.00 80.75 89 HIS A O 1
ATOM 725 N N . ALA A 1 90 ? -3.881 -7.012 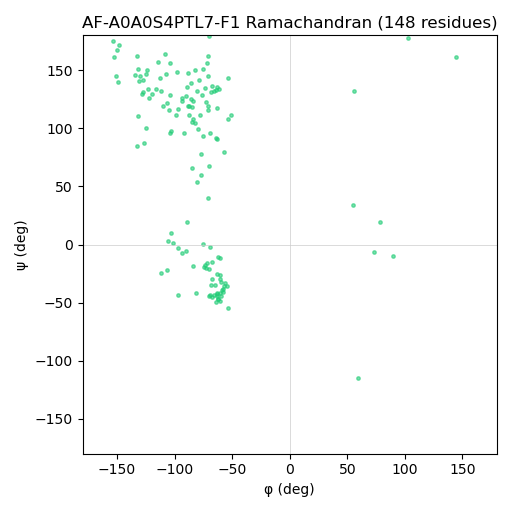20.024 1.00 75.69 90 ALA A N 1
ATOM 726 C CA . ALA A 1 90 ? -2.743 -6.764 19.122 1.00 75.69 90 ALA A CA 1
ATOM 727 C C . ALA A 1 90 ? -2.518 -7.849 18.039 1.00 75.69 90 ALA A C 1
ATOM 729 O O . ALA A 1 90 ? -1.735 -7.656 17.108 1.00 75.69 90 ALA A O 1
ATOM 730 N N . LYS A 1 91 ? -3.186 -9.006 18.156 1.00 82.62 91 LYS A N 1
ATOM 731 C CA . LYS A 1 91 ? -3.193 -10.057 17.127 1.00 82.62 91 LYS A CA 1
ATOM 732 C C . LYS A 1 91 ? -4.071 -9.691 15.920 1.00 82.62 91 LYS A C 1
ATOM 734 O O . LYS A 1 91 ? -3.858 -10.237 14.842 1.00 82.62 91 LYS A O 1
ATOM 739 N N . GLU A 1 92 ? -4.997 -8.748 16.069 1.00 87.44 92 GLU A N 1
ATOM 740 C CA . GLU A 1 92 ? -5.911 -8.280 15.021 1.00 87.44 92 GLU A CA 1
ATOM 741 C C . GLU A 1 92 ? -5.250 -7.200 14.161 1.00 87.44 92 GLU A C 1
ATOM 743 O O . GLU A 1 92 ? -5.606 -6.025 14.176 1.00 87.44 92 GLU A O 1
ATOM 748 N N . ARG A 1 93 ? -4.213 -7.614 13.436 1.00 93.50 93 ARG A N 1
ATOM 749 C CA . ARG A 1 93 ? -3.372 -6.721 12.639 1.00 93.50 93 ARG A CA 1
ATOM 750 C C . ARG A 1 93 ? -4.096 -6.248 11.382 1.00 93.50 93 ARG A C 1
ATOM 752 O O . ARG A 1 93 ? -4.633 -7.05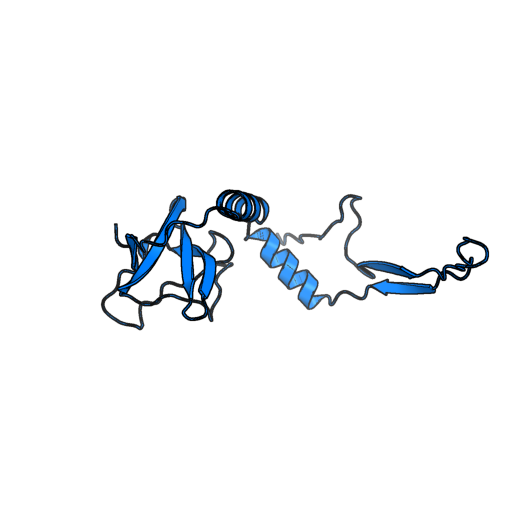8 10.624 1.00 93.50 93 ARG A O 1
ATOM 759 N N . ALA A 1 94 ? -4.003 -4.954 11.106 1.00 95.25 94 ALA A N 1
ATOM 760 C CA . ALA A 1 94 ? -4.370 -4.372 9.825 1.00 95.25 94 ALA A CA 1
ATOM 761 C C . ALA A 1 94 ? -3.137 -4.336 8.919 1.00 95.25 94 ALA A C 1
ATOM 763 O O . ALA A 1 94 ? -2.292 -3.448 9.022 1.00 95.25 94 ALA A O 1
ATOM 764 N N . TYR A 1 95 ? -2.998 -5.347 8.065 1.00 96.19 95 TYR A N 1
ATOM 765 C CA . TYR A 1 95 ? -1.880 -5.430 7.129 1.00 96.19 95 TYR A CA 1
ATOM 766 C C . TYR A 1 95 ? -1.991 -4.388 6.024 1.00 96.19 95 TYR A C 1
ATOM 768 O O . TYR A 1 95 ? -3.089 -4.089 5.551 1.00 96.19 95 TYR A O 1
ATOM 776 N N . PHE A 1 96 ? -0.837 -3.883 5.600 1.00 95.00 96 PHE A N 1
ATOM 777 C CA . PHE A 1 96 ? -0.746 -3.057 4.410 1.00 95.00 96 PHE A CA 1
ATOM 778 C C . PHE A 1 96 ? -0.689 -3.911 3.146 1.00 95.00 96 PHE A C 1
ATOM 780 O O . PHE A 1 96 ? -0.138 -5.015 3.140 1.00 95.00 96 PHE A O 1
ATOM 787 N N . TYR A 1 97 ? -1.214 -3.350 2.065 1.00 92.06 97 TYR A N 1
ATOM 788 C CA . TYR A 1 97 ? -1.202 -3.921 0.731 1.00 92.06 97 TYR A CA 1
ATOM 789 C C . TYR A 1 97 ? -0.638 -2.895 -0.253 1.00 92.06 97 TYR A C 1
ATOM 791 O O . TYR A 1 97 ? -0.903 -1.692 -0.140 1.00 92.06 97 TYR A O 1
ATOM 799 N N . SER A 1 98 ? 0.151 -3.363 -1.221 1.00 87.69 98 SER A N 1
ATOM 800 C CA . SER A 1 98 ? 0.674 -2.509 -2.292 1.00 87.69 98 SER A CA 1
ATOM 801 C C . SER A 1 98 ? -0.406 -2.113 -3.300 1.00 87.69 98 SER A C 1
ATOM 803 O O . SER A 1 98 ? -0.238 -1.104 -3.967 1.00 87.69 98 SER A O 1
ATOM 805 N N . ALA A 1 99 ? -1.522 -2.845 -3.377 1.00 88.25 99 ALA A N 1
ATOM 806 C CA . ALA A 1 99 ? -2.698 -2.558 -4.204 1.00 88.25 99 ALA A CA 1
ATOM 807 C C . ALA A 1 99 ? -3.972 -3.106 -3.523 1.00 88.25 99 ALA A C 1
ATOM 809 O O . ALA A 1 99 ? -3.840 -3.897 -2.584 1.00 88.25 99 ALA A O 1
ATOM 810 N N . PRO A 1 100 ? -5.193 -2.743 -3.963 1.00 90.25 100 PRO A N 1
ATOM 811 C CA . PRO A 1 100 ? -6.441 -3.193 -3.339 1.00 90.25 100 PRO A CA 1
ATOM 812 C C . PRO A 1 100 ? -6.796 -4.646 -3.722 1.00 90.25 100 PRO A C 1
ATOM 814 O O . PRO A 1 100 ? -7.828 -4.917 -4.330 1.00 90.25 100 PRO A O 1
ATOM 817 N N . ASN A 1 101 ? -5.910 -5.590 -3.394 1.00 89.00 101 ASN A N 1
ATOM 818 C CA . ASN A 1 101 ? -6.048 -7.016 -3.676 1.00 89.00 101 ASN A CA 1
ATOM 819 C C . ASN A 1 101 ? -5.347 -7.853 -2.594 1.00 89.00 101 ASN A C 1
ATOM 821 O O . ASN A 1 101 ? -4.233 -7.532 -2.183 1.00 89.00 101 ASN A O 1
ATOM 825 N N . GLU A 1 102 ? -5.956 -8.966 -2.180 1.00 89.12 102 GLU A N 1
ATOM 826 C CA . GLU A 1 102 ? -5.429 -9.869 -1.142 1.00 89.12 102 GLU A CA 1
ATOM 827 C C . GLU A 1 102 ? -4.022 -10.404 -1.434 1.00 89.12 102 GLU A C 1
ATOM 829 O O . GLU A 1 102 ? -3.219 -10.612 -0.523 1.00 89.12 102 GLU A O 1
ATOM 834 N N . ARG A 1 103 ? -3.692 -10.608 -2.714 1.00 86.50 103 ARG A N 1
ATOM 835 C CA . ARG A 1 103 ? -2.374 -11.106 -3.136 1.00 86.50 103 ARG A CA 1
ATOM 836 C C . ARG A 1 103 ? -1.273 -10.057 -3.004 1.00 86.50 103 ARG A C 1
ATOM 838 O O . ARG A 1 103 ? -0.104 -10.416 -2.942 1.00 86.50 103 ARG A O 1
ATOM 845 N N . CYS A 1 104 ? -1.636 -8.781 -2.898 1.00 87.19 104 CYS A N 1
ATOM 846 C CA . CYS A 1 104 ? -0.705 -7.661 -2.780 1.00 87.19 104 CYS A CA 1
ATOM 847 C C . CYS A 1 104 ? -0.342 -7.352 -1.306 1.00 87.19 104 CYS A C 1
ATOM 849 O O . CYS A 1 104 ? 0.107 -6.249 -0.995 1.00 87.19 104 CYS A O 1
ATOM 851 N N . LYS A 1 105 ? -0.551 -8.302 -0.377 1.00 90.81 105 LYS A N 1
ATOM 852 C CA . LYS A 1 105 ? -0.285 -8.157 1.065 1.00 90.81 105 LYS A CA 1
ATOM 853 C C . LYS A 1 105 ? 1.207 -8.046 1.385 1.00 90.81 105 LYS A C 1
ATOM 855 O O . LYS A 1 105 ? 2.014 -8.859 0.942 1.00 90.81 105 LYS A O 1
ATOM 860 N N . ILE A 1 106 ? 1.564 -7.124 2.278 1.00 91.12 106 ILE A N 1
ATOM 861 C CA . ILE A 1 106 ? 2.929 -6.952 2.789 1.00 91.12 106 ILE A CA 1
ATOM 862 C C . ILE A 1 106 ? 3.020 -7.556 4.199 1.00 91.12 106 ILE A C 1
ATOM 864 O O . ILE A 1 106 ? 2.661 -6.934 5.196 1.00 91.12 106 ILE A O 1
ATOM 868 N N . ASN A 1 107 ? 3.519 -8.790 4.303 1.00 87.81 107 ASN A N 1
ATOM 869 C CA . ASN A 1 107 ? 3.458 -9.588 5.541 1.00 87.81 107 ASN A CA 1
ATOM 870 C C . ASN A 1 107 ? 4.165 -8.976 6.763 1.00 87.81 107 ASN A C 1
ATOM 872 O O . ASN A 1 107 ? 3.778 -9.258 7.895 1.00 87.81 107 ASN A O 1
ATOM 876 N N . ASN A 1 108 ? 5.173 -8.131 6.552 1.00 91.44 108 ASN A N 1
ATOM 877 C CA . ASN A 1 108 ? 5.961 -7.536 7.635 1.00 91.44 108 ASN A CA 1
ATOM 878 C C . ASN A 1 108 ? 5.582 -6.075 7.915 1.00 91.44 108 ASN A C 1
ATOM 880 O O . ASN A 1 108 ? 6.289 -5.391 8.650 1.00 91.44 108 ASN A O 1
ATOM 884 N N . LEU A 1 109 ? 4.488 -5.588 7.323 1.00 92.94 109 LEU A N 1
ATOM 885 C CA . LEU A 1 109 ? 4.050 -4.206 7.456 1.00 92.94 109 LEU A CA 1
ATOM 886 C C . LEU A 1 109 ? 2.561 -4.163 7.804 1.00 92.94 109 LEU A C 1
ATOM 888 O O . LEU A 1 109 ? 1.701 -4.512 6.997 1.00 92.94 109 LEU A O 1
ATOM 892 N N . PHE A 1 110 ? 2.258 -3.747 9.029 1.00 95.38 110 PHE A N 1
ATOM 893 C CA . PHE A 1 110 ? 0.899 -3.706 9.555 1.00 95.38 110 PHE A CA 1
ATOM 894 C C . PHE A 1 110 ? 0.754 -2.631 10.626 1.00 95.38 110 PHE A C 1
ATOM 896 O O . PHE A 1 110 ? 1.740 -2.195 11.222 1.00 95.38 110 PHE A O 1
ATOM 903 N N . LEU A 1 111 ? -0.494 -2.257 10.873 1.00 94.19 111 LEU A N 1
ATOM 904 C CA . LEU A 1 111 ? -0.924 -1.482 12.025 1.00 94.19 111 LEU A CA 1
ATOM 905 C C . LEU A 1 111 ? -1.625 -2.396 13.031 1.00 94.19 111 LEU A C 1
ATOM 907 O O . LEU A 1 111 ? -2.144 -3.462 12.677 1.00 94.19 111 LEU A O 1
ATOM 911 N N . ILE A 1 112 ? -1.628 -1.985 14.289 1.00 94.25 112 ILE A N 1
ATOM 912 C CA . ILE A 1 112 ? -2.335 -2.662 15.378 1.00 94.25 112 ILE A CA 1
ATOM 913 C C . ILE A 1 112 ? -3.546 -1.834 15.820 1.00 94.25 112 ILE A C 1
ATOM 915 O O . ILE A 1 112 ? -3.626 -0.646 15.502 1.00 94.25 112 ILE A O 1
ATOM 919 N N . PRO A 1 113 ? -4.500 -2.423 16.561 1.00 93.81 113 PRO A N 1
ATOM 920 C CA . PRO A 1 113 ? -5.626 -1.661 17.082 1.00 93.81 113 PRO A CA 1
ATOM 921 C C . PRO A 1 113 ? -5.172 -0.432 17.872 1.00 93.81 113 PRO A C 1
ATOM 923 O O . PRO A 1 113 ? -4.173 -0.492 18.594 1.00 93.81 113 PRO A O 1
ATOM 926 N N . LYS A 1 114 ? -5.929 0.663 17.753 1.00 90.19 114 LYS A N 1
ATOM 927 C CA . LYS A 1 114 ? -5.615 2.002 18.290 1.00 90.19 114 LYS A CA 1
ATOM 928 C C . LYS A 1 114 ? -4.512 2.782 17.573 1.00 90.19 114 LYS A C 1
ATOM 930 O O . LYS A 1 114 ? -4.333 3.965 17.877 1.00 90.19 114 LYS A O 1
ATOM 935 N N . ASP A 1 115 ? -3.809 2.187 16.608 1.00 92.44 115 ASP A N 1
ATOM 936 C CA . ASP A 1 115 ? -2.969 2.980 15.714 1.00 92.44 115 ASP A CA 1
ATOM 937 C C . ASP A 1 115 ? -3.847 3.953 14.937 1.00 92.44 115 ASP A C 1
ATOM 939 O O . ASP A 1 115 ? -4.898 3.589 14.398 1.00 92.44 115 ASP A O 1
ATOM 943 N N . ARG A 1 116 ? -3.393 5.205 14.881 1.00 91.25 116 ARG A N 1
ATOM 944 C CA . ARG A 1 116 ? -4.093 6.259 14.163 1.00 91.25 116 ARG A CA 1
ATOM 945 C C . ARG A 1 116 ? -3.487 6.474 12.784 1.00 91.25 116 ARG A C 1
ATOM 947 O O . ARG A 1 116 ? -2.286 6.294 12.595 1.00 91.25 116 ARG A O 1
ATOM 954 N N . PHE A 1 117 ? -4.319 6.862 11.830 1.00 91.88 117 PHE A N 1
ATOM 955 C CA . PHE A 1 117 ? -3.944 7.104 10.437 1.00 91.88 117 PHE A CA 1
ATOM 956 C C . PHE A 1 117 ? -4.894 8.125 9.796 1.00 91.88 117 PHE A C 1
ATOM 958 O O . PHE A 1 117 ? -5.882 8.555 10.398 1.00 91.88 117 PHE A O 1
ATOM 965 N N . ASN A 1 118 ? -4.606 8.503 8.554 1.00 90.62 118 ASN A N 1
ATOM 966 C CA . ASN A 1 118 ? -5.494 9.314 7.731 1.00 90.62 118 ASN A CA 1
ATOM 967 C C . ASN A 1 118 ? -6.070 8.487 6.591 1.00 90.62 118 ASN A C 1
ATOM 969 O O . ASN A 1 118 ? -5.322 7.994 5.749 1.00 90.62 118 ASN A O 1
ATOM 973 N N . LEU A 1 119 ? -7.393 8.348 6.555 1.00 91.56 119 LEU A N 1
ATOM 974 C CA . LEU A 1 119 ? -8.091 7.799 5.403 1.00 91.56 119 LEU A CA 1
ATOM 975 C C . LEU A 1 119 ? -8.026 8.814 4.256 1.00 91.56 119 LEU A C 1
ATOM 977 O O . LEU A 1 119 ? -8.491 9.941 4.397 1.00 91.56 119 LEU A O 1
ATOM 981 N N . LEU A 1 120 ? -7.422 8.424 3.134 1.00 89.88 120 LEU A N 1
ATOM 982 C CA . LEU A 1 120 ? -7.296 9.280 1.952 1.00 89.88 120 LEU A CA 1
ATOM 983 C C . LEU A 1 120 ? -8.390 8.981 0.932 1.00 89.88 120 LEU A C 1
ATOM 985 O O . LEU A 1 120 ? -8.984 9.902 0.375 1.00 89.88 120 LEU A O 1
ATOM 989 N N . GLN A 1 121 ? -8.650 7.695 0.701 1.00 89.38 121 GLN A N 1
ATOM 990 C CA . GLN A 1 121 ? -9.698 7.224 -0.194 1.00 89.38 121 GLN A CA 1
ATOM 991 C C . GLN A 1 121 ? -10.214 5.859 0.266 1.00 89.38 121 GLN A C 1
ATOM 993 O O . GLN A 1 121 ? -9.446 5.024 0.733 1.00 89.38 121 GLN A O 1
ATOM 998 N N . ASN A 1 122 ? -11.506 5.610 0.086 1.00 89.12 122 ASN A N 1
ATOM 999 C CA . ASN A 1 122 ? -12.112 4.296 0.275 1.00 89.12 122 ASN A CA 1
ATOM 1000 C C . ASN A 1 122 ? -12.564 3.746 -1.087 1.00 89.12 122 ASN A C 1
ATOM 1002 O O . ASN A 1 122 ? -13.200 4.465 -1.859 1.00 89.12 122 ASN A O 1
ATOM 1006 N N . ARG A 1 123 ? -12.223 2.490 -1.390 1.00 84.56 123 ARG A N 1
ATOM 1007 C CA . ARG A 1 123 ? -12.670 1.744 -2.572 1.00 84.56 123 ARG A CA 1
ATOM 1008 C C . ARG A 1 123 ? -13.144 0.355 -2.148 1.00 84.56 123 ARG A C 1
ATOM 1010 O O . ARG A 1 123 ? -12.398 -0.621 -2.196 1.00 84.56 123 ARG A O 1
ATOM 1017 N N . GLY A 1 124 ? -14.408 0.274 -1.740 1.00 89.25 124 GLY A N 1
ATOM 1018 C CA . GLY A 1 124 ? -15.053 -0.988 -1.382 1.00 89.25 124 GLY A CA 1
ATOM 1019 C C . GLY A 1 124 ? -14.331 -1.692 -0.234 1.00 89.25 124 GLY A C 1
ATOM 1020 O O . GLY A 1 124 ? -14.290 -1.190 0.890 1.00 89.25 124 GLY A O 1
ATOM 1021 N N . GLU A 1 125 ? -13.756 -2.859 -0.520 1.00 93.94 125 GLU A N 1
ATOM 1022 C CA . GLU A 1 125 ? -13.068 -3.676 0.483 1.00 93.94 125 GLU A CA 1
ATOM 1023 C C . GLU A 1 125 ? -11.732 -3.104 0.957 1.00 93.94 125 GLU A C 1
ATOM 1025 O O . GLU A 1 125 ? -11.225 -3.549 1.987 1.00 93.94 125 GLU A O 1
ATOM 1030 N N . PHE A 1 126 ? -11.154 -2.140 0.238 1.00 94.25 126 PHE A N 1
ATOM 1031 C CA . PHE A 1 126 ? -9.857 -1.566 0.579 1.00 94.25 126 PHE A CA 1
ATOM 1032 C C . PHE A 1 126 ? -9.915 -0.049 0.732 1.00 94.25 126 PHE A C 1
ATOM 1034 O O . PHE A 1 126 ? -10.634 0.664 0.035 1.00 94.25 126 PHE A O 1
ATOM 1041 N N . SER A 1 127 ? -9.095 0.448 1.646 1.00 94.38 127 SER A N 1
ATOM 1042 C CA . SER A 1 127 ? -8.949 1.857 1.972 1.00 94.38 127 SER A CA 1
ATOM 1043 C C . SER A 1 127 ? -7.501 2.281 1.779 1.00 94.38 127 SER A C 1
ATOM 1045 O O . SER A 1 127 ? -6.595 1.661 2.333 1.00 94.38 127 SER A O 1
ATOM 1047 N N . PHE A 1 128 ? -7.278 3.329 0.990 1.00 93.12 128 PHE A N 1
ATOM 1048 C CA . PHE A 1 128 ? -5.976 3.956 0.813 1.00 93.12 128 PHE A CA 1
ATOM 1049 C C . PHE A 1 128 ? -5.749 4.954 1.944 1.00 93.12 128 PHE A C 1
ATOM 1051 O O . PHE A 1 128 ? -6.559 5.862 2.165 1.00 93.12 128 PHE A O 1
ATOM 1058 N N . VAL A 1 129 ? -4.660 4.774 2.683 1.00 92.75 129 VAL A N 1
ATOM 1059 C CA . VAL A 1 129 ? -4.407 5.490 3.933 1.00 92.75 129 VAL A CA 1
ATOM 1060 C C . VAL A 1 129 ? -3.003 6.065 3.979 1.00 92.75 129 VAL A C 1
ATOM 1062 O O . VAL A 1 129 ? -2.074 5.501 3.407 1.00 92.75 129 VAL A O 1
ATOM 1065 N N . ALA A 1 130 ? -2.843 7.166 4.710 1.00 91.81 130 ALA A N 1
ATOM 1066 C CA . ALA A 1 130 ? -1.551 7.706 5.098 1.00 91.81 130 ALA A CA 1
ATOM 1067 C C . ALA A 1 130 ? -1.251 7.396 6.570 1.00 91.81 130 ALA A C 1
ATOM 1069 O O . ALA A 1 130 ? -2.043 7.722 7.456 1.00 91.81 130 ALA A O 1
ATOM 1070 N N . TYR A 1 131 ? -0.078 6.829 6.836 1.00 91.38 131 TYR A N 1
ATOM 1071 C CA . TYR A 1 131 ? 0.420 6.543 8.178 1.00 91.38 131 TYR A CA 1
ATOM 1072 C C . TYR A 1 131 ? 1.819 7.127 8.366 1.00 91.38 131 TYR A C 1
ATOM 1074 O O . TYR A 1 131 ? 2.699 6.918 7.534 1.00 91.38 131 TYR A O 1
ATOM 1082 N N . LYS A 1 132 ? 2.037 7.840 9.473 1.00 89.25 132 LYS A N 1
ATOM 1083 C CA . LYS A 1 132 ? 3.341 8.402 9.829 1.00 89.25 132 LYS A CA 1
ATOM 1084 C C . LYS A 1 132 ? 4.045 7.477 10.811 1.00 89.25 132 LYS A C 1
ATOM 1086 O O . LYS A 1 132 ? 3.588 7.285 11.936 1.00 89.25 132 LYS A O 1
ATOM 1091 N N . ARG A 1 133 ? 5.180 6.933 10.388 1.00 88.25 133 ARG A N 1
ATOM 1092 C CA . ARG A 1 133 ? 6.075 6.136 11.225 1.00 88.25 133 ARG A CA 1
ATOM 1093 C C . ARG A 1 133 ? 6.785 7.015 12.255 1.00 88.25 133 ARG A C 1
ATOM 1095 O O . ARG A 1 133 ? 6.907 8.230 12.104 1.00 88.25 133 ARG A O 1
ATOM 1102 N N . LYS A 1 134 ? 7.329 6.374 13.294 1.00 87.56 134 LYS A N 1
ATOM 1103 C CA . LYS A 1 134 ? 8.085 7.045 14.368 1.00 87.56 134 LYS A CA 1
ATOM 1104 C C . LYS A 1 134 ? 9.316 7.808 13.865 1.00 87.56 134 LYS A C 1
ATOM 1106 O O . LYS A 1 134 ? 9.651 8.840 14.428 1.00 87.56 134 LYS A O 1
ATOM 1111 N N . ASN A 1 135 ? 9.956 7.324 12.800 1.00 88.56 135 ASN A N 1
ATOM 1112 C CA . ASN A 1 135 ? 11.094 7.980 12.144 1.00 88.56 135 ASN A CA 1
ATOM 1113 C C . ASN A 1 135 ? 10.687 9.193 11.277 1.00 88.56 135 ASN A C 1
ATOM 1115 O O . ASN A 1 135 ? 11.544 9.796 10.644 1.00 88.56 135 ASN A O 1
ATOM 1119 N N . GLY A 1 136 ? 9.395 9.533 11.211 1.00 85.81 136 GLY A N 1
ATOM 1120 C CA . GLY A 1 136 ? 8.873 10.638 10.409 1.00 85.81 136 GLY A CA 1
ATOM 1121 C C . GLY A 1 136 ? 8.474 10.265 8.980 1.00 85.81 136 GLY A C 1
ATOM 1122 O O . GLY A 1 136 ? 7.802 11.064 8.332 1.00 85.81 136 GLY A O 1
ATOM 1123 N N . GLU A 1 137 ? 8.813 9.062 8.511 1.00 87.50 137 GLU A N 1
ATOM 1124 C CA . GLU A 1 137 ? 8.425 8.558 7.191 1.00 87.50 137 GLU A CA 1
ATOM 1125 C C . GLU A 1 137 ? 6.900 8.436 7.080 1.00 87.50 137 GLU A C 1
ATOM 1127 O O . GLU A 1 137 ? 6.233 7.926 7.985 1.00 87.50 137 GLU A O 1
ATOM 1132 N N . ILE A 1 138 ? 6.345 8.882 5.954 1.00 87.25 138 ILE A N 1
ATOM 1133 C CA . ILE A 1 138 ? 4.916 8.776 5.661 1.00 87.25 138 ILE A CA 1
ATOM 1134 C C . ILE A 1 138 ? 4.707 7.662 4.641 1.00 87.25 138 ILE A C 1
ATOM 1136 O O . ILE A 1 138 ? 5.122 7.770 3.490 1.00 87.25 138 ILE A O 1
ATOM 1140 N N . LEU A 1 139 ? 4.003 6.617 5.061 1.00 89.25 139 LEU A N 1
ATOM 1141 C CA . LEU A 1 139 ? 3.532 5.552 4.189 1.00 89.25 139 LEU A CA 1
ATOM 1142 C C . LEU A 1 139 ? 2.161 5.905 3.626 1.00 89.25 139 LEU A C 1
ATOM 1144 O O . LEU A 1 139 ? 1.289 6.325 4.384 1.00 89.25 139 LEU A O 1
ATOM 1148 N N . LYS A 1 140 ? 1.960 5.685 2.325 1.00 90.25 140 LYS A N 1
ATOM 1149 C CA . LYS A 1 140 ? 0.664 5.812 1.642 1.00 90.2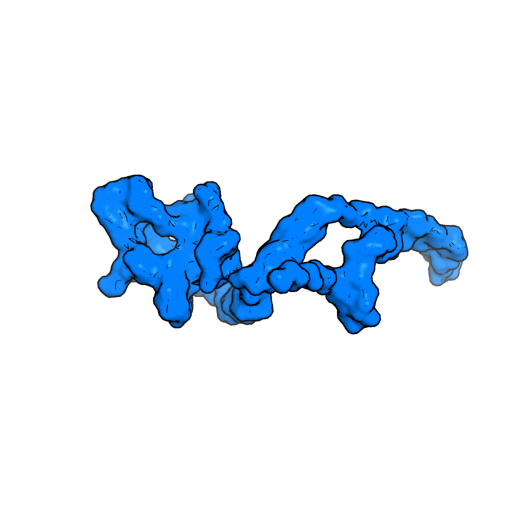5 140 LYS A CA 1
ATOM 1150 C C . LYS A 1 140 ? 0.356 4.502 0.923 1.00 90.25 140 LYS A C 1
ATOM 1152 O O . LYS A 1 140 ? 0.953 4.222 -0.115 1.00 90.25 140 LYS A O 1
ATOM 1157 N N . LEU A 1 141 ? -0.487 3.670 1.525 1.00 92.19 141 LEU A N 1
ATOM 1158 C CA . LEU A 1 141 ? -0.719 2.279 1.115 1.00 92.19 141 LEU A CA 1
ATOM 1159 C C . LEU A 1 141 ? -2.162 1.855 1.411 1.00 92.19 141 LEU A C 1
ATOM 1161 O O . LEU A 1 141 ? -2.908 2.578 2.071 1.00 92.19 141 LEU A O 1
ATOM 1165 N N . TRP A 1 142 ? -2.554 0.674 0.935 1.00 94.19 142 TRP A N 1
ATOM 1166 C CA . TRP A 1 142 ? -3.891 0.126 1.155 1.00 94.19 142 TRP A CA 1
ATOM 1167 C C . TRP A 1 142 ? -3.972 -0.690 2.438 1.00 94.19 142 TRP A C 1
ATOM 1169 O O . TRP A 1 142 ? -3.022 -1.376 2.802 1.00 94.19 142 TRP A O 1
ATOM 1179 N N . ILE A 1 143 ? -5.133 -0.675 3.079 1.00 95.88 143 ILE A N 1
ATOM 1180 C CA . ILE A 1 143 ? -5.535 -1.599 4.145 1.00 95.88 143 ILE A CA 1
ATOM 1181 C C . ILE A 1 143 ? -6.943 -2.115 3.846 1.00 95.88 143 ILE A C 1
ATOM 1183 O O . ILE A 1 143 ? -7.676 -1.497 3.074 1.00 95.88 143 ILE A O 1
ATOM 1187 N N . LYS A 1 144 ? -7.356 -3.223 4.465 1.00 95.94 144 LYS A N 1
ATOM 1188 C CA . LYS A 1 144 ? -8.757 -3.650 4.386 1.00 95.94 144 LYS A CA 1
ATOM 1189 C C . LYS A 1 144 ? -9.666 -2.640 5.089 1.00 95.94 144 LYS A C 1
ATOM 1191 O O . LYS A 1 144 ? -9.396 -2.229 6.217 1.00 95.94 144 LYS A O 1
ATOM 1196 N N . SER A 1 145 ? -10.747 -2.257 4.418 1.00 95.06 145 SER A N 1
ATOM 1197 C CA . SER A 1 145 ? -11.738 -1.290 4.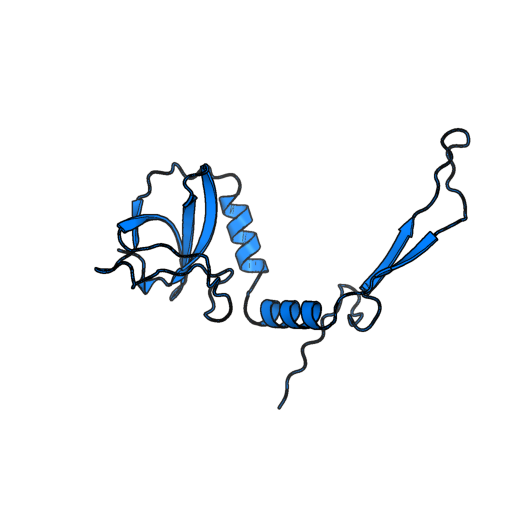903 1.00 95.06 145 SER A CA 1
ATOM 1198 C C . SER A 1 145 ? -12.459 -1.768 6.163 1.00 95.06 145 SER A C 1
ATOM 1200 O O . SER A 1 145 ? -12.913 -0.940 6.948 1.00 95.06 145 SER A O 1
ATOM 1202 N N . ASP A 1 146 ? -12.540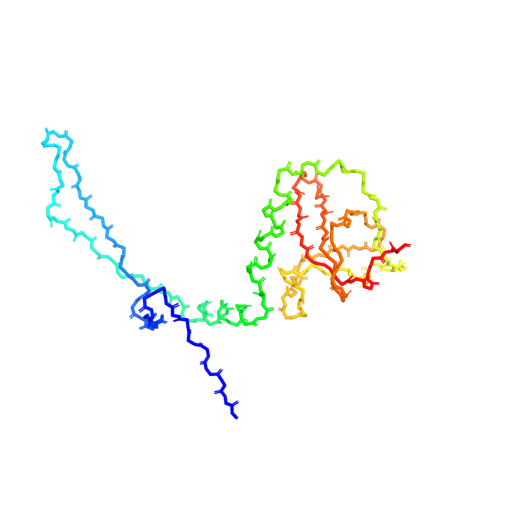 -3.083 6.387 1.00 93.94 146 ASP A N 1
ATOM 1203 C CA . ASP A 1 146 ? -13.096 -3.663 7.614 1.00 93.94 146 ASP A CA 1
ATOM 1204 C C . ASP A 1 146 ? -12.229 -3.387 8.853 1.00 93.94 146 ASP A C 1
ATOM 1206 O O . ASP A 1 146 ? -12.713 -3.526 9.968 1.00 93.94 146 ASP A O 1
ATOM 1210 N N . ARG A 1 147 ? -10.973 -2.950 8.684 1.00 94.06 147 ARG A N 1
ATOM 1211 C CA . ARG A 1 147 ? -10.073 -2.566 9.781 1.00 94.06 147 ARG A CA 1
ATOM 1212 C C . ARG A 1 147 ? -10.161 -1.098 10.164 1.00 94.06 147 ARG A C 1
ATOM 1214 O O . ARG A 1 147 ? -9.526 -0.696 11.135 1.00 94.06 147 ARG A O 1
ATOM 1221 N N . VAL A 1 148 ? -10.930 -0.298 9.435 1.00 91.62 148 VAL A N 1
ATOM 1222 C CA . VAL A 1 148 ? -11.057 1.142 9.664 1.00 91.62 148 VAL A CA 1
ATOM 1223 C C . VAL A 1 148 ? -12.245 1.423 10.571 1.00 91.62 148 VAL A C 1
ATOM 1225 O O . VAL A 1 148 ? -13.376 1.058 10.248 1.00 91.62 148 VAL A O 1
ATOM 1228 N N . LYS A 1 149 ? -12.004 2.106 11.694 1.00 85.06 149 LYS A N 1
ATOM 1229 C CA . LYS A 1 149 ? -13.080 2.599 12.554 1.00 85.06 149 LYS A CA 1
ATOM 1230 C C . LYS A 1 149 ? -13.773 3.750 11.834 1.00 85.06 149 LYS A C 1
ATOM 1232 O O . LYS A 1 149 ? -13.128 4.757 11.551 1.00 85.06 149 LYS A O 1
ATOM 1237 N N . ARG A 1 150 ? -15.045 3.548 11.496 1.00 67.00 150 ARG A N 1
ATOM 1238 C CA . ARG A 1 150 ? -15.910 4.575 10.905 1.00 67.00 150 ARG A CA 1
ATOM 1239 C C . ARG A 1 150 ? -16.439 5.524 11.969 1.00 67.00 150 ARG A C 1
ATOM 1241 O O . ARG A 1 150 ? -16.625 5.058 13.117 1.00 67.00 150 ARG A O 1
#

Sequence (150 aa):
MEYSYKAIDEHGMEFSDPGGTLGWVKYDRKTQAFQDDVQVKDLVVNANLAKKFNDCLQYCDFSQNLALQEQYKDKNVVFVMQNEIIGTHAKERAYFYSAPNERCKINNLFLIPKDRFNLLQNRGEFSFVAYKRKNGEILKLWIKSDRVKR